Protein AF-W1Y0D5-F1 (afdb_monomer)

Sequence (80 aa):
NLALFEKMRTGGFEEGKACLRAKIDMASPFIVMRDPVLYRIKFAEHHQTGNKWCIYPMYDFTHCISDALEGITHSLCTHE

InterPro domains:
  IPR014729 Rossmann-like alpha/beta/alpha sandwich fold [G3DSA:3.40.50.620] (1-80)
  IPR020058 Glutamyl/glutaminyl-tRNA synthetase, class Ib, catalytic domain [PF00749] (1-80)
  IPR050132 Glutamine/Glutamate--tRNA Ligase [PTHR43097] (1-80)

Nearest PDB structures (foldseek):
  4jxz-assembly1_A  TM=1.001E+00  e=1.335E-11  Escherichia coli K-12
  4jyz-assembly1_A  TM=1.001E+00  e=2.229E-11  Escherichia coli K-12
  5bnz-assembly2_B  TM=9.964E-01  e=1.441E-08  Pseudomonas aeruginosa PAO1
  4p2b-assembly1_A  TM=9.646E-01  e=1.441E-08  Toxoplasma gondii
  2hz7-assembly1_A  TM=9.884E-01  e=8.669E-08  Deinococcus radiodurans

Radiu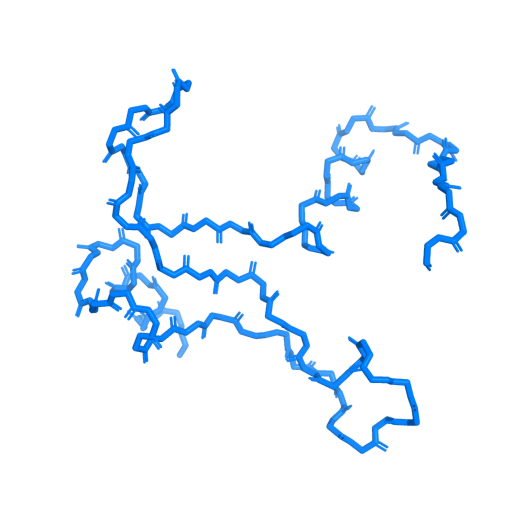s of gyration: 14.8 Å; Cα contacts (8 Å, |Δi|>4): 91; chains: 1; bounding box: 34×30×37 Å

Organism: NCBI:txid408170

Secondary structure (DSSP, 8-state):
-HHHHHHHHTT-S-TTS-EEE--S-TT-SSGGGSS-EEEEE----BTTTBTT-SEEE-HHHHHHHHHHHHT-S-------

Mean predicted aligned error: 3.27 Å

pLDDT: mean 95.04, std 3.15, range [72.62, 97.44]

Solvent-accessible surface area (backbone atoms only — not comparable to full-atom values): 4994 Å² total; per-residue (Å²): 105,69,72,57,52,50,36,41,55,73,57,74,56,61,68,78,74,55,67,45,57,49,90,74,36,79,83,47,94,49,72,77,45,38,37,42,67,34,33,39,39,44,93,54,75,36,97,89,60,42,76,76,48,28,52,46,72,30,66,89,50,46,55,62,50,51,36,61,75,72,64,60,89,75,89,85,78,81,92,126

Structure (mmCIF, N/CA/C/O backbone):
data_AF-W1Y0D5-F1
#
_entry.id   AF-W1Y0D5-F1
#
loop_
_atom_site.group_PDB
_atom_site.id
_atom_site.type_symbol
_atom_site.label_atom_id
_atom_site.label_alt_id
_atom_site.label_comp_id
_atom_site.label_asym_id
_atom_site.label_entity_id
_atom_site.label_seq_id
_atom_site.pdbx_PDB_ins_code
_atom_site.Cartn_x
_atom_site.Cartn_y
_atom_site.Cartn_z
_atom_site.occupancy
_atom_site.B_iso_or_equiv
_atom_site.auth_seq_id
_atom_site.auth_comp_id
_atom_site.auth_asym_id
_atom_site.auth_atom_id
_atom_site.pdbx_PDB_model_num
ATOM 1 N N . ASN A 1 1 ? -6.315 -14.544 5.404 1.00 89.44 1 ASN A N 1
ATOM 2 C CA . ASN A 1 1 ? -5.825 -13.228 4.927 1.00 89.44 1 ASN A CA 1
ATOM 3 C C . ASN A 1 1 ? -6.939 -12.290 4.495 1.00 89.44 1 ASN A C 1
ATOM 5 O O . ASN A 1 1 ? -7.047 -11.253 5.124 1.00 89.44 1 ASN A O 1
ATOM 9 N N . LEU A 1 2 ? -7.803 -12.641 3.533 1.00 95.69 2 LEU A N 1
ATOM 10 C CA . LEU A 1 2 ? -8.892 -11.750 3.080 1.00 95.69 2 LEU A CA 1
ATOM 11 C C . LEU A 1 2 ? -9.789 -11.232 4.220 1.00 95.69 2 LEU A C 1
ATOM 13 O O . LEU A 1 2 ? -9.952 -10.028 4.362 1.00 95.69 2 LEU A O 1
ATOM 17 N N . ALA A 1 3 ? -10.281 -12.119 5.092 1.00 96.69 3 ALA A N 1
ATOM 18 C CA . ALA A 1 3 ? -11.114 -11.721 6.233 1.00 96.69 3 ALA A CA 1
ATOM 19 C C . ALA A 1 3 ? -10.393 -10.790 7.230 1.00 96.69 3 ALA A C 1
ATOM 21 O O . ALA A 1 3 ? -10.999 -9.880 7.787 1.00 96.69 3 ALA A O 1
ATOM 22 N N . LEU A 1 4 ? -9.088 -10.996 7.443 1.00 96.12 4 LEU A N 1
ATOM 23 C CA . 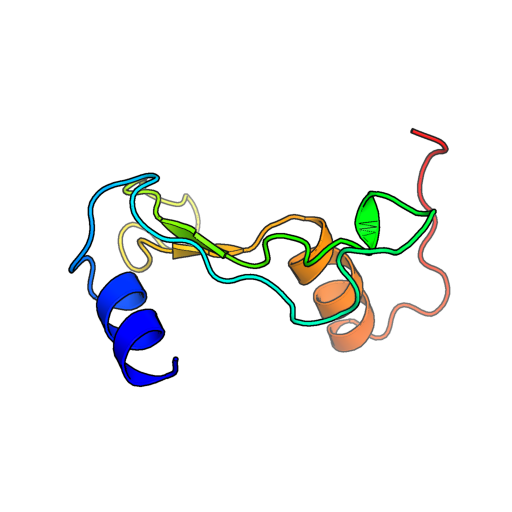LEU A 1 4 ? -8.285 -10.134 8.315 1.00 96.12 4 LEU A CA 1
ATOM 24 C C . LEU A 1 4 ? -8.063 -8.765 7.677 1.00 96.12 4 LEU A C 1
ATOM 26 O O . LEU A 1 4 ? -8.159 -7.760 8.367 1.00 96.12 4 LEU A O 1
ATOM 30 N N . PHE A 1 5 ? -7.812 -8.726 6.369 1.00 96.38 5 PHE A N 1
ATOM 31 C CA . PHE A 1 5 ? -7.648 -7.478 5.634 1.00 96.38 5 PHE A CA 1
ATOM 32 C C . PHE A 1 5 ? -8.945 -6.663 5.597 1.00 96.38 5 PHE A C 1
ATOM 34 O O . PHE A 1 5 ? -8.915 -5.460 5.835 1.00 96.38 5 PHE A O 1
ATOM 41 N N . GLU A 1 6 ? -10.092 -7.319 5.415 1.00 96.50 6 GLU A N 1
ATOM 42 C CA . GLU A 1 6 ? -11.390 -6.651 5.528 1.00 96.50 6 GLU A CA 1
ATOM 43 C C . GLU A 1 6 ? -11.604 -6.094 6.940 1.00 96.50 6 GLU A C 1
ATOM 45 O O . GLU A 1 6 ? -11.975 -4.935 7.096 1.00 96.50 6 GLU A O 1
ATOM 50 N N . LYS A 1 7 ? -11.248 -6.860 7.979 1.00 96.25 7 LYS A N 1
ATOM 51 C CA . LYS A 1 7 ? -11.283 -6.373 9.363 1.00 96.25 7 LYS A CA 1
ATOM 52 C C . LYS A 1 7 ? -10.350 -5.176 9.596 1.00 96.25 7 LYS A C 1
ATOM 54 O O . LYS A 1 7 ? -10.693 -4.292 10.376 1.00 96.25 7 LYS A O 1
ATOM 59 N N . MET A 1 8 ? -9.191 -5.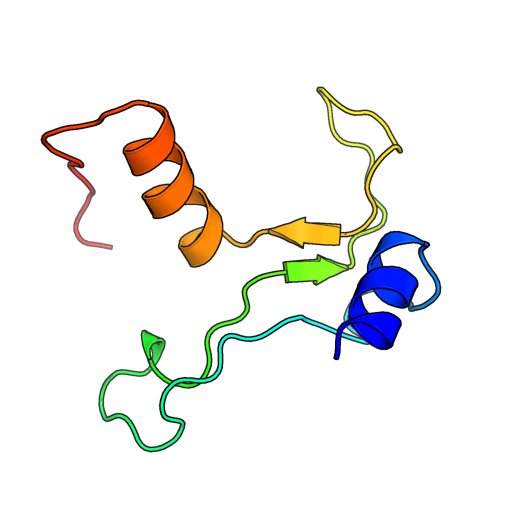117 8.934 1.00 95.69 8 MET A N 1
ATOM 60 C CA . MET A 1 8 ? -8.329 -3.927 8.960 1.00 95.69 8 MET A CA 1
ATOM 61 C C . MET A 1 8 ? -9.039 -2.732 8.317 1.00 95.69 8 MET A C 1
ATOM 63 O O . MET A 1 8 ? -9.075 -1.663 8.915 1.00 95.69 8 MET A O 1
ATOM 67 N N . ARG A 1 9 ? -9.653 -2.926 7.142 1.00 94.50 9 ARG A N 1
ATOM 68 C CA . ARG A 1 9 ? -10.394 -1.890 6.403 1.00 94.50 9 ARG A CA 1
ATOM 69 C C . ARG A 1 9 ? -11.584 -1.329 7.182 1.00 94.50 9 ARG A C 1
ATOM 71 O O . ARG A 1 9 ? -11.891 -0.152 7.043 1.00 94.50 9 ARG A O 1
ATOM 78 N N . THR A 1 10 ? -12.241 -2.147 8.003 1.00 95.75 10 THR A N 1
ATOM 79 C CA . THR A 1 10 ? -13.359 -1.717 8.857 1.00 95.75 10 THR A CA 1
ATOM 80 C C . THR A 1 10 ? -12.911 -1.154 10.212 1.00 95.75 10 THR A C 1
ATOM 82 O O . THR A 1 10 ? -13.755 -0.923 11.072 1.00 95.75 10 THR A O 1
ATOM 85 N N . GLY A 1 11 ? -11.605 -0.968 10.450 1.00 93.62 11 GLY A N 1
ATOM 86 C CA . GLY A 1 11 ? -11.084 -0.411 11.705 1.00 93.62 11 GLY A CA 1
ATOM 87 C C . GLY A 1 11 ? -11.121 -1.369 12.900 1.00 93.62 11 GLY A C 1
ATOM 88 O O . GLY A 1 11 ? -11.088 -0.932 14.043 1.00 93.62 11 GLY A O 1
ATOM 89 N N . GLY A 1 12 ? -11.177 -2.684 12.671 1.00 94.38 12 GLY A N 1
ATOM 90 C CA . GLY A 1 12 ? -11.214 -3.696 13.735 1.00 94.38 12 GLY A CA 1
ATOM 91 C C . GLY A 1 12 ? -9.872 -3.960 14.435 1.00 94.38 12 GLY A C 1
ATOM 92 O O . GLY A 1 12 ? -9.769 -4.938 15.178 1.00 94.38 12 GLY A O 1
ATOM 93 N N . PHE A 1 13 ? -8.849 -3.146 14.165 1.00 95.19 13 PHE A N 1
ATOM 94 C CA . PHE A 1 13 ? -7.502 -3.218 14.730 1.00 95.19 13 PHE A CA 1
ATOM 95 C C . PHE A 1 13 ? -6.980 -1.802 15.004 1.00 95.19 13 PHE A C 1
ATOM 97 O O . PHE A 1 13 ? -7.258 -0.889 14.231 1.00 95.19 13 PHE A O 1
ATOM 104 N N . GLU A 1 14 ? -6.193 -1.635 16.068 1.00 94.25 14 GLU A N 1
ATOM 105 C CA . GLU A 1 14 ? -5.511 -0.367 16.364 1.00 94.25 14 GLU A CA 1
ATOM 106 C C . GLU A 1 14 ? -4.324 -0.129 15.411 1.00 94.25 14 GLU A C 1
ATOM 108 O O . GLU A 1 14 ? -3.822 -1.055 14.759 1.00 94.25 14 GLU A O 1
ATOM 113 N N . GLU A 1 15 ? -3.833 1.112 15.360 1.00 92.75 15 GLU A N 1
ATOM 114 C CA . GLU A 1 15 ? -2.650 1.466 14.571 1.00 92.75 15 GLU A CA 1
ATOM 115 C C . GLU A 1 15 ? -1.440 0.598 14.945 1.00 92.75 15 GLU A C 1
ATOM 117 O O . GLU A 1 15 ? -1.179 0.302 16.111 1.00 92.75 15 GLU A O 1
ATOM 122 N N . GLY A 1 16 ? -0.699 0.145 13.933 1.00 89.94 16 GLY A N 1
ATOM 123 C CA . GLY A 1 16 ? 0.496 -0.683 14.119 1.00 89.94 16 GLY A CA 1
ATOM 124 C C . GLY A 1 16 ? 0.249 -2.130 14.570 1.00 89.94 16 GLY A C 1
ATOM 125 O O . GLY A 1 16 ? 1.188 -2.923 14.550 1.00 89.94 16 GLY A O 1
ATOM 126 N N . LYS A 1 17 ? -0.984 -2.527 14.922 1.00 95.19 17 LYS A N 1
ATOM 127 C CA . LYS A 1 17 ? -1.283 -3.908 15.355 1.00 95.19 17 LYS A CA 1
ATOM 128 C C . LYS A 1 17 ? -1.312 -4.918 14.214 1.00 95.19 17 LYS A C 1
ATOM 130 O O . LYS A 1 17 ? -1.082 -6.102 14.445 1.00 95.19 17 LYS A O 1
ATOM 135 N N . ALA A 1 18 ? -1.608 -4.472 12.997 1.00 95.62 18 ALA A N 1
ATOM 136 C CA . ALA A 1 18 ? -1.621 -5.317 11.813 1.00 95.62 18 ALA A CA 1
ATOM 137 C C . ALA A 1 18 ? -1.132 -4.551 10.578 1.00 95.62 18 ALA A C 1
ATOM 139 O O . ALA A 1 18 ? -1.323 -3.341 10.446 1.00 95.62 18 ALA A O 1
ATOM 140 N N . CYS A 1 19 ? -0.515 -5.282 9.653 1.00 96.50 19 CYS A N 1
ATOM 141 C CA . CYS A 1 19 ? -0.128 -4.784 8.341 1.00 96.50 19 CYS A CA 1
ATOM 142 C C . CYS A 1 19 ? -0.322 -5.881 7.289 1.00 96.50 19 CYS A C 1
ATOM 144 O O . CYS A 1 19 ? -0.262 -7.072 7.603 1.00 96.50 19 CYS A O 1
ATOM 146 N N . LEU A 1 20 ? -0.557 -5.477 6.040 1.00 97.12 20 LEU A N 1
ATOM 147 C CA . LEU A 1 20 ? -0.510 -6.396 4.905 1.00 97.12 20 LEU A CA 1
ATOM 148 C C . LEU A 1 20 ? 0.914 -6.393 4.360 1.00 97.12 20 LEU A C 1
ATOM 150 O O . LEU A 1 20 ? 1.466 -5.321 4.124 1.00 97.12 20 LEU A O 1
ATOM 154 N N . ARG A 1 21 ? 1.493 -7.571 4.137 1.00 97.44 21 ARG A N 1
ATOM 155 C CA . ARG A 1 21 ? 2.825 -7.736 3.545 1.00 97.44 21 ARG A CA 1
ATOM 156 C C . ARG A 1 21 ? 2.725 -8.551 2.264 1.00 97.44 21 ARG A C 1
ATOM 158 O O . ARG A 1 21 ? 1.865 -9.430 2.166 1.00 97.44 21 ARG A O 1
ATOM 165 N N . ALA A 1 22 ? 3.595 -8.264 1.302 1.00 96.69 22 ALA A N 1
ATOM 166 C CA . ALA A 1 22 ? 3.810 -9.157 0.176 1.00 96.69 22 ALA A CA 1
ATOM 167 C C . ALA A 1 22 ? 4.442 -10.458 0.681 1.00 96.69 22 ALA A C 1
ATOM 169 O O . ALA A 1 22 ? 5.146 -10.460 1.687 1.00 96.69 22 ALA A O 1
ATOM 170 N N . LYS A 1 23 ? 4.186 -11.558 -0.022 1.00 97.12 23 LYS A N 1
ATOM 171 C CA . LYS A 1 23 ? 4.848 -12.837 0.228 1.00 97.12 23 LYS A CA 1
ATOM 172 C C . LYS A 1 23 ? 5.847 -13.067 -0.899 1.00 97.12 23 LYS A C 1
ATOM 174 O O . LYS A 1 23 ? 5.427 -13.373 -2.013 1.00 97.12 23 LYS A O 1
ATOM 179 N N . ILE A 1 24 ? 7.126 -12.864 -0.613 1.00 96.94 24 ILE A N 1
ATOM 180 C CA . ILE A 1 24 ? 8.224 -12.900 -1.580 1.00 96.94 24 ILE A CA 1
ATOM 181 C C . ILE A 1 24 ? 9.297 -13.860 -1.055 1.00 96.94 24 ILE A C 1
ATOM 183 O O . ILE A 1 24 ? 9.155 -15.068 -1.241 1.00 96.94 24 ILE A O 1
ATOM 187 N N . ASP A 1 25 ? 10.346 -13.354 -0.403 1.00 96.31 25 ASP A N 1
ATOM 188 C CA . ASP A 1 25 ? 11.439 -14.161 0.129 1.00 96.31 25 ASP A CA 1
ATOM 189 C C . ASP A 1 25 ? 12.145 -13.453 1.295 1.00 96.31 25 ASP A C 1
ATOM 191 O O . ASP A 1 25 ? 12.915 -12.506 1.122 1.00 96.31 25 ASP A O 1
ATOM 195 N N . MET A 1 26 ? 11.932 -13.964 2.506 1.00 96.31 26 MET A N 1
ATOM 196 C CA . MET A 1 26 ? 12.579 -13.457 3.718 1.00 96.31 26 MET A CA 1
ATOM 197 C C . MET A 1 26 ? 14.094 -13.705 3.765 1.00 96.31 26 MET A C 1
ATOM 199 O O . MET A 1 26 ? 14.787 -13.008 4.509 1.00 96.31 26 MET A O 1
ATOM 203 N N . ALA A 1 27 ? 14.619 -14.662 2.994 1.00 97.25 27 ALA A N 1
ATOM 204 C CA . ALA A 1 27 ? 16.047 -14.965 2.924 1.00 97.25 27 ALA A CA 1
ATOM 205 C C . ALA A 1 27 ? 16.787 -14.133 1.863 1.00 97.25 27 ALA A C 1
ATOM 207 O O . ALA A 1 27 ? 18.010 -14.238 1.755 1.00 97.25 27 ALA A O 1
ATOM 208 N N . SER A 1 28 ? 16.075 -13.284 1.113 1.00 96.19 28 SER A N 1
ATOM 209 C CA . SER A 1 28 ? 16.665 -12.518 0.021 1.00 96.19 28 SER A CA 1
ATOM 210 C C . SER A 1 28 ? 17.861 -11.673 0.494 1.00 96.19 28 SER A C 1
ATOM 212 O O . SER A 1 28 ? 17.796 -11.031 1.558 1.00 96.19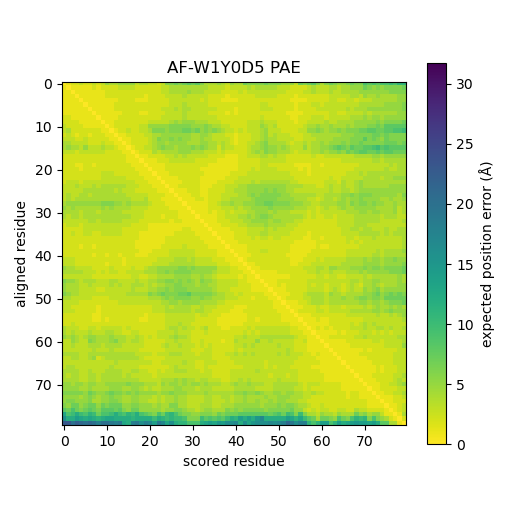 28 SER A O 1
ATOM 214 N N . PRO A 1 29 ? 18.957 -11.609 -0.288 1.00 96.50 29 PRO A N 1
ATOM 215 C CA . PRO A 1 29 ? 20.051 -10.680 -0.017 1.00 96.50 29 PRO A CA 1
ATOM 216 C C . PRO A 1 29 ? 19.603 -9.215 -0.162 1.00 96.50 29 PRO A C 1
ATOM 218 O O . PRO A 1 29 ? 20.205 -8.336 0.450 1.00 96.50 29 PRO A O 1
ATOM 221 N N . PHE A 1 30 ? 18.518 -8.953 -0.903 1.00 94.38 30 PHE A N 1
ATOM 222 C CA . PHE A 1 30 ? 17.915 -7.630 -1.042 1.00 94.38 30 PHE A CA 1
ATOM 223 C C . PHE A 1 30 ? 16.853 -7.411 0.036 1.00 94.38 30 PHE A C 1
ATOM 225 O O . PHE A 1 30 ? 15.818 -8.075 0.052 1.00 94.38 30 PHE A O 1
ATOM 232 N N . ILE A 1 31 ? 17.084 -6.447 0.930 1.00 93.75 31 ILE A N 1
ATOM 233 C CA . ILE A 1 31 ? 16.188 -6.194 2.068 1.00 93.75 31 ILE A CA 1
ATOM 234 C C . ILE A 1 31 ? 14.762 -5.824 1.636 1.00 93.75 31 ILE A C 1
ATOM 236 O O . ILE A 1 31 ? 13.804 -6.255 2.271 1.00 93.75 31 ILE A O 1
ATOM 240 N N . VAL A 1 32 ? 14.620 -5.106 0.520 1.00 93.31 32 VAL A N 1
ATOM 241 C CA . VAL A 1 32 ? 13.323 -4.697 -0.046 1.00 93.31 32 VAL A CA 1
ATOM 242 C C . VAL A 1 32 ? 12.466 -5.882 -0.501 1.00 93.31 32 VAL A C 1
ATOM 244 O O . VAL A 1 32 ? 11.245 -5.782 -0.539 1.00 93.31 32 VAL A O 1
ATOM 247 N N . MET A 1 33 ? 13.086 -7.033 -0.779 1.00 94.75 33 MET A N 1
ATOM 248 C CA . MET A 1 33 ? 12.392 -8.258 -1.185 1.00 94.75 33 MET A CA 1
ATOM 249 C C . MET A 1 33 ? 11.957 -9.124 0.007 1.00 94.75 33 MET A C 1
ATOM 251 O O . MET A 1 33 ? 11.282 -10.135 -0.187 1.00 94.75 33 MET A O 1
ATOM 255 N N . ARG A 1 34 ? 12.297 -8.737 1.245 1.00 97.06 34 ARG A N 1
ATOM 256 C CA . ARG A 1 34 ? 11.950 -9.484 2.466 1.00 97.06 34 ARG A CA 1
ATOM 257 C C . ARG A 1 34 ? 10.538 -9.165 2.940 1.00 97.06 34 ARG A C 1
ATOM 259 O O . ARG A 1 34 ? 10.340 -8.483 3.948 1.00 97.06 34 ARG A O 1
ATOM 266 N N . ASP A 1 35 ? 9.559 -9.675 2.200 1.00 96.50 35 ASP A N 1
ATOM 267 C CA . ASP A 1 35 ? 8.126 -9.502 2.455 1.00 96.50 35 ASP A CA 1
ATOM 268 C C . ASP A 1 35 ? 7.781 -8.030 2.783 1.00 96.50 35 ASP A C 1
ATOM 270 O O . ASP A 1 35 ? 7.425 -7.713 3.928 1.00 96.50 35 ASP A O 1
ATOM 274 N N . PRO A 1 36 ? 7.939 -7.094 1.827 1.00 96.62 36 PRO A N 1
ATOM 275 C CA . PRO A 1 36 ? 7.702 -5.672 2.060 1.00 96.62 36 PRO A CA 1
ATOM 276 C C . PRO A 1 36 ? 6.256 -5.399 2.493 1.00 96.62 36 PRO A C 1
ATOM 278 O O . PRO A 1 36 ? 5.316 -6.116 2.135 1.00 96.62 36 PRO A O 1
ATOM 281 N N . VAL A 1 37 ? 6.071 -4.353 3.299 1.00 96.69 37 VAL A N 1
ATOM 282 C CA . VAL A 1 37 ? 4.750 -3.939 3.790 1.00 96.69 37 VAL A CA 1
ATOM 283 C C . VAL A 1 37 ? 3.999 -3.211 2.678 1.00 96.69 37 VAL A C 1
ATOM 285 O O . VAL A 1 37 ? 4.502 -2.239 2.134 1.00 96.69 37 VAL A O 1
ATOM 288 N N . LEU A 1 38 ? 2.774 -3.645 2.389 1.00 97.00 38 LEU A N 1
ATOM 289 C CA . LEU A 1 38 ? 1.907 -3.067 1.361 1.00 97.00 38 LEU A CA 1
ATOM 290 C C . LEU A 1 38 ? 0.883 -2.089 1.940 1.00 97.00 38 LEU A C 1
ATOM 292 O O . LEU A 1 38 ? 0.683 -1.026 1.372 1.00 97.00 38 LEU A O 1
ATOM 296 N N . TYR A 1 39 ? 0.256 -2.425 3.074 1.00 97.25 39 TYR A N 1
ATOM 297 C CA . TYR A 1 39 ? -0.726 -1.565 3.752 1.00 97.25 39 TYR A CA 1
ATOM 298 C C . TYR A 1 39 ? -0.470 -1.488 5.253 1.00 97.25 39 TYR A C 1
ATOM 300 O O . TYR A 1 39 ? -0.135 -2.492 5.892 1.00 97.25 39 TYR A O 1
ATOM 308 N N . ARG A 1 40 ? -0.733 -0.311 5.826 1.00 96.88 40 ARG A N 1
ATOM 309 C CA . ARG A 1 40 ? -0.733 -0.060 7.273 1.00 96.88 40 ARG A CA 1
ATOM 310 C C . ARG A 1 40 ? -2.056 0.545 7.720 1.00 96.88 40 ARG A C 1
ATOM 312 O O . ARG A 1 40 ? -2.723 1.223 6.945 1.00 96.88 40 ARG A O 1
ATOM 319 N N . ILE A 1 41 ? -2.408 0.308 8.978 1.00 96.69 41 ILE A N 1
ATOM 320 C CA . ILE A 1 41 ? -3.555 0.951 9.623 1.00 96.69 41 ILE A CA 1
ATOM 321 C C . ILE A 1 41 ? -3.121 2.323 10.138 1.00 96.69 41 ILE A C 1
ATOM 323 O O . ILE A 1 41 ? -2.105 2.417 10.832 1.00 96.69 41 ILE A O 1
ATOM 327 N N . LYS A 1 42 ? -3.895 3.356 9.805 1.00 95.31 42 LYS A N 1
ATOM 328 C CA . LYS A 1 42 ? -3.757 4.720 10.317 1.00 95.31 42 LYS A CA 1
ATOM 329 C C . LYS A 1 42 ? -5.136 5.379 10.362 1.00 95.31 42 LYS A C 1
ATOM 331 O O . LYS A 1 42 ? -5.812 5.458 9.340 1.00 95.31 42 LYS A O 1
ATOM 336 N N . PHE A 1 43 ? -5.549 5.868 11.522 1.00 94.94 43 PHE A N 1
ATOM 337 C CA . PHE A 1 43 ? -6.791 6.606 11.731 1.00 94.94 43 PHE A CA 1
ATOM 338 C C . PHE A 1 43 ? -6.515 8.104 11.608 1.00 94.94 43 PHE A C 1
ATOM 340 O O . PHE A 1 43 ? -6.487 8.843 12.587 1.00 94.94 43 PHE A O 1
ATOM 347 N N . ALA A 1 44 ? -6.281 8.542 10.374 1.00 94.31 44 ALA A N 1
ATOM 348 C CA . ALA A 1 44 ? -6.098 9.946 10.036 1.00 94.31 44 ALA A CA 1
ATOM 349 C C . ALA A 1 44 ? -7.052 10.339 8.909 1.00 94.31 44 ALA A C 1
ATOM 351 O O . ALA A 1 44 ? -7.291 9.549 7.991 1.00 94.31 44 ALA A O 1
ATOM 352 N N . GLU A 1 45 ? -7.560 11.566 8.977 1.00 95.81 45 GLU A N 1
ATOM 353 C CA . GLU A 1 45 ? -8.369 12.140 7.910 1.00 95.81 45 GLU A CA 1
ATOM 354 C C . GLU A 1 45 ? -7.493 12.420 6.685 1.00 95.81 45 GLU A C 1
ATOM 356 O O . GLU A 1 45 ? -6.429 13.037 6.784 1.00 95.81 45 GLU A O 1
ATOM 361 N N . HIS A 1 46 ? -7.936 11.961 5.517 1.00 96.88 46 HIS A N 1
ATOM 362 C CA . HIS A 1 46 ? -7.253 12.219 4.257 1.00 96.88 46 HIS A CA 1
ATOM 363 C C . HIS A 1 46 ? -7.889 13.401 3.527 1.00 96.88 46 HIS A C 1
ATOM 365 O O . HIS A 1 46 ? -9.101 13.441 3.338 1.00 96.88 46 HIS A O 1
ATOM 371 N N . HIS A 1 47 ? -7.075 14.325 3.023 1.00 96.56 47 HIS A N 1
ATOM 372 C CA . HIS A 1 47 ? -7.569 15.570 2.428 1.00 96.56 47 HIS A CA 1
ATOM 373 C C . HIS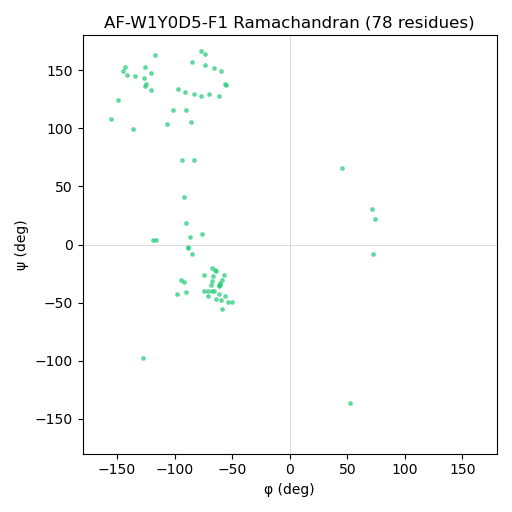 A 1 47 ? -8.533 15.386 1.235 1.00 96.56 47 HIS A C 1
ATOM 375 O O . HIS A 1 47 ? -9.414 16.218 1.046 1.00 96.56 47 HIS A O 1
ATOM 381 N N . GLN A 1 48 ? -8.403 14.317 0.432 1.00 96.12 48 GLN A N 1
ATOM 382 C CA . GLN A 1 48 ? -9.320 14.050 -0.697 1.00 96.12 48 GLN A CA 1
ATOM 383 C C . GLN A 1 48 ? -10.473 13.106 -0.349 1.00 96.12 48 GLN A C 1
ATOM 385 O O . GLN A 1 48 ? -11.533 13.167 -0.963 1.00 96.12 48 GLN A O 1
ATOM 390 N N . THR A 1 49 ? -10.259 12.179 0.587 1.00 95.94 49 THR A N 1
ATOM 391 C CA . THR A 1 49 ? -11.191 11.062 0.841 1.00 95.94 49 THR A CA 1
ATOM 392 C C . THR A 1 49 ? -11.806 11.101 2.237 1.00 95.94 49 THR A C 1
ATOM 394 O O . THR A 1 49 ? -12.540 10.181 2.604 1.00 95.94 49 THR A O 1
ATOM 397 N N . GLY A 1 50 ? -11.509 12.141 3.018 1.00 96.00 50 GLY A N 1
ATOM 398 C CA . GLY A 1 50 ? -11.940 12.312 4.399 1.00 96.00 50 GLY A CA 1
ATOM 399 C C . GLY A 1 50 ? -11.606 11.093 5.257 1.00 96.00 50 GLY A C 1
ATOM 400 O O . GLY A 1 50 ? -10.542 10.486 5.128 1.00 96.00 50 GLY A O 1
ATOM 401 N N . ASN A 1 51 ? -12.575 10.692 6.079 1.00 94.69 51 ASN A N 1
ATOM 402 C CA . ASN A 1 51 ? -12.487 9.554 7.000 1.00 94.69 51 ASN A CA 1
ATOM 403 C C . ASN A 1 51 ? -12.943 8.216 6.386 1.00 94.69 51 ASN A C 1
ATOM 405 O O . ASN A 1 51 ? -13.278 7.279 7.108 1.00 94.69 51 ASN A O 1
ATOM 409 N N . LYS A 1 52 ? -13.000 8.109 5.050 1.00 95.19 52 LYS A N 1
ATOM 410 C CA . LYS A 1 52 ? -13.476 6.894 4.364 1.00 95.19 52 LYS A CA 1
ATOM 411 C C . LYS A 1 52 ? -12.548 5.689 4.556 1.00 95.19 52 LYS A C 1
ATOM 413 O O . LYS A 1 52 ? -13.008 4.552 4.469 1.00 95.19 52 LYS A O 1
ATOM 418 N N . TRP A 1 53 ? -11.258 5.931 4.774 1.00 95.50 53 TRP A N 1
ATOM 419 C CA . TRP A 1 53 ? -10.234 4.894 4.851 1.00 95.50 53 TRP A CA 1
ATOM 420 C C . TRP A 1 53 ? -9.462 4.987 6.165 1.00 95.50 53 TRP A C 1
ATOM 422 O O . TRP A 1 53 ? -9.082 6.071 6.595 1.00 95.50 53 TRP A O 1
ATOM 432 N N . CYS A 1 54 ? -9.198 3.833 6.774 1.00 95.19 54 CYS A N 1
ATOM 433 C CA . CYS A 1 54 ? -8.306 3.687 7.930 1.00 95.19 54 CYS A CA 1
ATOM 434 C C . CYS A 1 54 ? -7.105 2.773 7.638 1.00 95.19 54 CYS A C 1
ATOM 436 O O . CYS A 1 54 ? -6.296 2.490 8.521 1.00 95.19 54 CYS A O 1
ATOM 438 N N . ILE A 1 55 ? -6.982 2.305 6.393 1.00 96.44 55 ILE A N 1
ATOM 439 C CA . ILE A 1 55 ? -5.812 1.596 5.884 1.00 96.44 55 ILE A CA 1
ATOM 440 C C . ILE A 1 55 ? -5.245 2.372 4.705 1.00 96.44 55 ILE A C 1
ATOM 442 O O . ILE A 1 55 ? -5.984 2.766 3.804 1.00 96.44 55 ILE A O 1
ATOM 446 N N . TYR A 1 56 ? -3.934 2.570 4.709 1.00 96.56 56 TYR A N 1
ATOM 447 C CA . TYR A 1 56 ? -3.237 3.330 3.681 1.0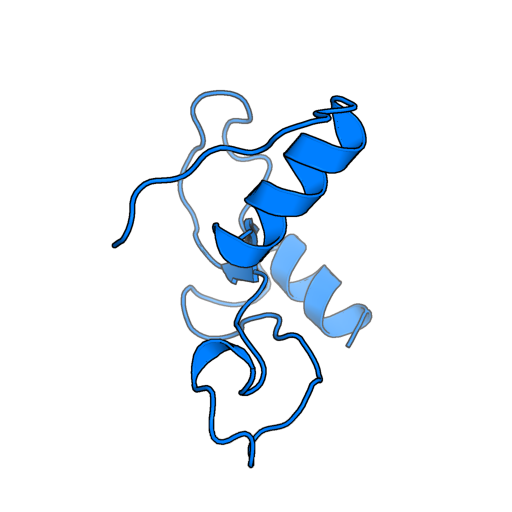0 96.56 56 TYR A CA 1
ATOM 448 C C . TYR A 1 56 ? -2.110 2.491 3.081 1.00 96.56 56 TYR A C 1
ATOM 450 O O . TYR A 1 56 ? -1.416 1.780 3.824 1.00 96.56 56 TYR A O 1
ATOM 458 N N . PRO A 1 57 ? -1.960 2.518 1.747 1.00 96.50 57 PRO A N 1
ATOM 459 C CA . PRO A 1 57 ? -0.904 1.788 1.073 1.00 96.50 57 PRO A CA 1
ATOM 460 C C . PRO A 1 57 ? 0.459 2.465 1.282 1.00 96.50 57 PRO A C 1
ATOM 462 O O . PRO A 1 57 ? 0.545 3.666 1.535 1.00 96.50 57 PRO A O 1
ATOM 465 N N . MET A 1 58 ? 1.526 1.678 1.187 1.00 96.19 58 MET A N 1
ATOM 466 C CA . MET A 1 58 ? 2.908 2.161 1.212 1.00 96.19 58 MET A CA 1
ATOM 467 C C . MET A 1 58 ? 3.358 2.603 -0.185 1.00 96.19 58 MET A C 1
ATOM 469 O O . MET A 1 58 ? 2.838 2.105 -1.183 1.00 96.19 58 MET A O 1
ATOM 473 N N . TYR A 1 59 ? 4.371 3.475 -0.240 1.00 93.06 59 TYR A N 1
ATOM 474 C CA . TYR A 1 59 ? 4.954 3.984 -1.487 1.00 93.06 59 TYR A CA 1
ATOM 475 C C . TYR A 1 59 ? 5.317 2.866 -2.476 1.00 93.06 59 TYR A C 1
ATOM 477 O O . TYR A 1 59 ? 4.855 2.892 -3.614 1.00 93.06 59 TYR A O 1
ATOM 485 N N . ASP A 1 60 ? 6.031 1.835 -2.008 1.00 90.50 60 ASP A N 1
ATOM 486 C CA . ASP A 1 60 ? 6.460 0.686 -2.826 1.00 90.50 60 ASP A CA 1
ATOM 487 C C . ASP A 1 60 ? 5.295 -0.051 -3.505 1.00 90.50 60 ASP A C 1
ATOM 489 O O . ASP A 1 60 ? 5.473 -0.686 -4.543 1.00 90.50 60 ASP A O 1
ATOM 493 N N . PHE A 1 61 ? 4.094 0.022 -2.922 1.00 93.62 61 PHE A N 1
ATOM 494 C CA . PHE A 1 61 ? 2.894 -0.576 -3.494 1.00 93.62 61 PHE A CA 1
ATOM 495 C C . PHE A 1 61 ? 2.150 0.387 -4.422 1.00 93.62 61 PHE A C 1
ATOM 497 O O . PHE A 1 61 ? 1.673 -0.029 -5.472 1.00 93.62 61 PHE A O 1
ATOM 504 N N . THR A 1 62 ? 2.033 1.668 -4.059 1.00 93.81 62 THR A N 1
ATOM 505 C CA . THR A 1 62 ? 1.290 2.639 -4.876 1.00 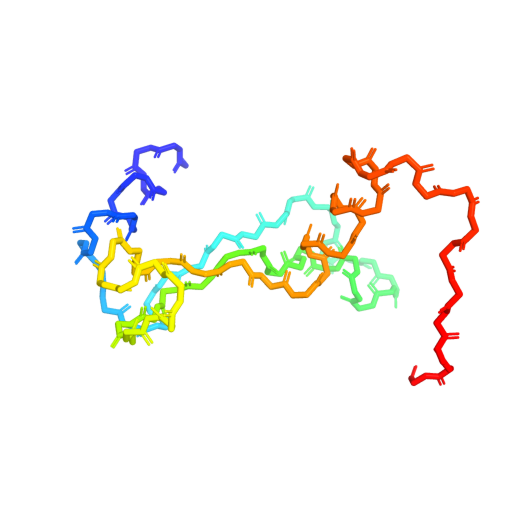93.81 62 THR A CA 1
ATOM 506 C C . THR A 1 62 ? 2.032 3.064 -6.125 1.00 93.81 62 THR A C 1
ATOM 508 O O . THR A 1 62 ? 1.393 3.219 -7.156 1.00 93.81 62 THR A O 1
ATOM 511 N N . HIS A 1 63 ? 3.349 3.270 -6.044 1.00 93.81 63 HIS A N 1
ATOM 512 C CA . HIS A 1 63 ? 4.120 3.939 -7.095 1.00 93.81 63 HIS A CA 1
ATOM 513 C C . HIS A 1 63 ? 4.008 3.203 -8.434 1.00 93.81 63 HIS A C 1
ATOM 515 O O . HIS A 1 63 ? 3.513 3.752 -9.413 1.00 93.81 63 HIS A O 1
ATOM 521 N N . CYS A 1 64 ? 4.349 1.913 -8.444 1.00 93.69 64 CYS A N 1
ATOM 522 C CA . CYS A 1 64 ? 4.296 1.094 -9.653 1.00 93.69 64 CYS A CA 1
ATOM 523 C C . CYS A 1 64 ? 2.866 0.853 -10.168 1.00 93.69 64 CYS A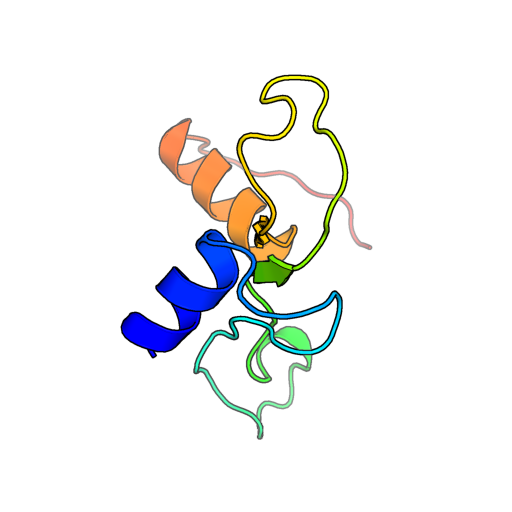 C 1
ATOM 525 O O . CYS A 1 64 ? 2.661 0.731 -11.374 1.00 93.69 64 CYS A O 1
ATOM 527 N N . ILE A 1 65 ? 1.872 0.792 -9.274 1.00 95.56 65 ILE A N 1
ATOM 528 C CA . ILE A 1 65 ? 0.466 0.618 -9.658 1.00 95.56 65 ILE A CA 1
ATOM 529 C C . ILE A 1 65 ? -0.067 1.893 -10.310 1.00 95.56 65 ILE A C 1
ATOM 531 O O . ILE A 1 65 ? -0.723 1.798 -11.343 1.00 95.56 65 ILE A O 1
ATOM 535 N N . SER A 1 66 ? 0.222 3.067 -9.744 1.00 95.06 66 SER A N 1
ATOM 536 C CA . SER A 1 66 ? -0.151 4.350 -10.341 1.00 95.06 66 SER A CA 1
ATOM 537 C C . SER A 1 66 ? 0.473 4.512 -11.723 1.00 95.06 66 SER A C 1
ATOM 539 O O . SER A 1 66 ? -0.255 4.770 -12.676 1.00 95.06 66 SER A O 1
ATOM 541 N N . ASP A 1 67 ? 1.774 4.237 -11.865 1.00 96.56 67 ASP A N 1
ATOM 542 C CA . ASP A 1 67 ? 2.461 4.286 -13.161 1.00 96.56 67 ASP A CA 1
ATOM 543 C C . ASP A 1 67 ? 1.796 3.372 -14.201 1.00 96.56 67 ASP A C 1
ATOM 545 O O . ASP A 1 67 ? 1.569 3.773 -15.344 1.00 96.56 67 ASP A O 1
ATOM 549 N N . ALA A 1 68 ? 1.437 2.148 -13.804 1.00 96.69 68 ALA A N 1
ATOM 550 C CA . ALA A 1 68 ? 0.767 1.200 -14.687 1.00 96.69 68 ALA A CA 1
ATOM 551 C C . ALA A 1 68 ? -0.656 1.645 -15.068 1.00 96.69 68 ALA A C 1
ATOM 553 O O . ALA A 1 68 ? -1.060 1.474 -16.218 1.00 96.69 68 ALA A O 1
ATOM 554 N N . LEU A 1 69 ? -1.415 2.214 -14.124 1.00 96.50 69 LEU A N 1
ATOM 555 C CA . LEU A 1 69 ? -2.771 2.720 -14.362 1.00 96.50 69 LEU A CA 1
ATOM 556 C C . LEU A 1 69 ? -2.779 3.961 -15.262 1.00 96.50 69 LEU A C 1
ATOM 558 O O . LEU A 1 69 ? -3.692 4.120 -16.070 1.00 96.50 69 LEU A O 1
ATOM 562 N N . GLU A 1 70 ? -1.769 4.818 -15.138 1.00 96.56 70 GLU A N 1
ATOM 563 C CA . GLU A 1 70 ? -1.607 6.032 -15.944 1.00 96.56 70 GLU A CA 1
ATOM 564 C C . GLU A 1 70 ? -0.912 5.768 -17.291 1.00 96.56 70 GLU A C 1
ATOM 566 O O . GLU A 1 70 ? -0.873 6.646 -18.152 1.00 96.56 70 GLU A O 1
ATOM 571 N N . GLY A 1 71 ? -0.401 4.551 -17.514 1.00 96.31 71 GLY A N 1
ATOM 572 C CA . GLY A 1 71 ? 0.277 4.173 -18.755 1.00 96.31 71 GLY A CA 1
ATOM 573 C C . GLY A 1 71 ? 1.650 4.830 -18.914 1.00 96.31 71 GLY A C 1
ATOM 574 O O . GLY A 1 71 ? 2.085 5.106 -20.035 1.00 96.31 71 GLY A O 1
ATOM 575 N N . ILE A 1 72 ? 2.333 5.099 -17.800 1.00 96.81 72 ILE A N 1
ATOM 576 C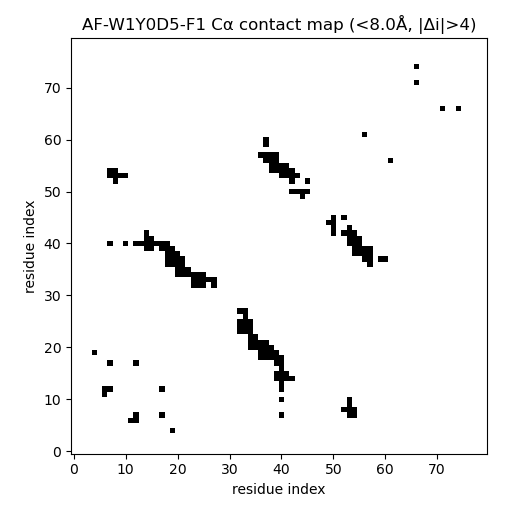 CA . ILE A 1 72 ? 3.672 5.683 -17.790 1.00 96.81 72 ILE A CA 1
ATOM 577 C C . ILE A 1 72 ? 4.647 4.742 -18.500 1.00 96.81 72 ILE A C 1
ATOM 579 O O . ILE A 1 72 ? 4.753 3.557 -18.191 1.00 96.81 72 ILE A O 1
ATOM 583 N N . THR A 1 73 ? 5.385 5.289 -19.466 1.00 96.19 73 THR A N 1
ATOM 584 C CA . THR A 1 73 ? 6.366 4.523 -20.252 1.00 96.19 73 THR A CA 1
ATOM 585 C C . THR A 1 73 ? 7.764 4.561 -19.646 1.00 96.19 73 THR A C 1
ATOM 587 O O . THR A 1 73 ? 8.512 3.596 -19.767 1.00 96.19 73 THR A O 1
ATOM 590 N N . HIS A 1 74 ? 8.116 5.670 -18.991 1.00 96.31 74 HIS A N 1
ATOM 591 C CA . HIS A 1 74 ? 9.419 5.889 -18.369 1.00 96.31 74 HIS A CA 1
ATOM 592 C C . HIS A 1 74 ? 9.213 6.522 -16.989 1.00 96.31 74 HIS A C 1
ATOM 594 O O . HIS A 1 74 ? 8.995 7.728 -16.883 1.00 96.31 74 HIS A O 1
ATOM 600 N N . SER A 1 75 ? 9.273 5.700 -15.940 1.00 94.62 75 SER A N 1
ATOM 601 C CA . SER A 1 75 ? 9.223 6.152 -14.546 1.00 94.62 75 SER A CA 1
ATOM 602 C C . SER A 1 75 ? 10.635 6.520 -14.090 1.00 94.62 75 SER A C 1
ATOM 604 O O . SER A 1 75 ? 11.492 5.650 -13.936 1.00 94.62 75 SER A O 1
ATOM 606 N N . LEU A 1 76 ? 10.914 7.819 -13.974 1.00 95.19 76 LEU A N 1
ATOM 607 C CA . LEU A 1 76 ? 12.236 8.349 -13.631 1.00 95.19 76 LEU A CA 1
ATOM 608 C C . LEU A 1 76 ? 12.258 8.758 -12.152 1.00 95.19 76 LEU A C 1
ATOM 610 O O . LEU A 1 76 ? 11.550 9.687 -11.765 1.00 95.19 76 LEU A O 1
ATOM 614 N N . CYS A 1 77 ? 13.081 8.094 -11.336 1.00 93.88 77 CYS A N 1
ATOM 615 C CA . CYS A 1 77 ? 13.256 8.394 -9.911 1.00 93.88 77 CYS A CA 1
ATOM 616 C C . CYS A 1 77 ? 14.693 8.836 -9.582 1.00 93.88 77 CYS A C 1
ATOM 618 O O . CYS A 1 77 ? 15.624 8.646 -10.369 1.00 93.88 77 CYS A O 1
ATOM 620 N N . THR A 1 78 ? 14.875 9.450 -8.412 1.00 92.06 78 THR A N 1
ATOM 621 C CA . THR A 1 78 ? 16.193 9.784 -7.854 1.00 92.06 78 THR A CA 1
ATOM 622 C C . THR A 1 78 ? 16.873 8.546 -7.259 1.00 92.06 78 THR A C 1
ATOM 624 O O . THR A 1 78 ? 16.249 7.503 -7.080 1.00 92.06 78 THR A O 1
ATOM 627 N N . HIS A 1 79 ? 18.174 8.648 -6.975 1.00 86.62 79 HIS A N 1
ATOM 628 C CA . HIS A 1 79 ? 19.013 7.530 -6.523 1.00 86.62 79 HIS A CA 1
ATOM 629 C C . HIS A 1 79 ? 19.084 7.406 -4.983 1.00 86.62 79 HIS A C 1
ATOM 631 O O . HIS A 1 79 ? 20.169 7.208 -4.437 1.00 86.62 79 HIS A O 1
ATOM 637 N N . GLU A 1 80 ? 17.959 7.599 -4.289 1.00 72.62 80 GLU A N 1
ATOM 638 C CA . GLU A 1 80 ? 17.883 7.503 -2.816 1.00 72.62 80 GLU A CA 1
ATOM 639 C C . GLU A 1 80 ? 18.304 6.136 -2.247 1.00 72.62 80 GLU A C 1
ATOM 641 O O . GLU A 1 80 ? 18.210 5.113 -2.967 1.00 72.62 80 GLU A O 1
#

Foldseek 3Di:
DVVVVVCLFVVVDDWPPDFQWADADCPDPDPCRNGHTFKTFAQDADPPCGRNGRIDTDCVNPVVVVCVVVVPPDDDDDPD